Protein AF-A0A815JN25-F1 (afdb_monomer_lite)

Secondary structure (DSSP, 8-state):
-------PPP----HHHHHHHHHH--TTTT--TTT--------------TTS--EEEETTEEEEGGGEEEE-SSEEEEE-TTTS-EEEEESS--SSGGGS---

Sequence (103 aa):
MNLYSRLVRTIDIDLRYIEQVREKMPFIQYRRRDLCTLMSPTTIIVPIDDKNEEKIVWGQLEIRRNQIFLRSRLRLAFVNKKTGYVVVSPFHCVEQFSQLNRE

pLDDT: mean 80.92, std 12.27, range [41.38, 95.94]

Structure (mmCIF, N/CA/C/O backbone):
data_AF-A0A815JN25-F1
#
_entry.id   AF-A0A815JN25-F1
#
loop_
_atom_site.group_PDB
_atom_site.id
_atom_site.type_symbol
_atom_site.label_atom_id
_atom_site.label_alt_id
_atom_site.label_comp_id
_atom_site.label_asym_id
_atom_site.label_entity_id
_atom_site.label_seq_id
_atom_site.pdbx_PDB_ins_code
_atom_site.Cartn_x
_atom_site.Cartn_y
_atom_site.Cartn_z
_atom_site.occupancy
_atom_site.B_iso_or_equiv
_atom_site.auth_seq_id
_atom_site.auth_comp_id
_atom_site.auth_asym_id
_atom_site.auth_atom_id
_atom_site.pdbx_PDB_model_num
ATOM 1 N N . MET A 1 1 ? -14.397 -26.705 -47.841 1.00 41.38 1 MET A N 1
ATOM 2 C CA . MET A 1 1 ? -13.392 -26.885 -46.771 1.00 41.38 1 MET A CA 1
ATOM 3 C C . MET A 1 1 ? -12.420 -25.719 -46.840 1.00 41.38 1 MET A C 1
ATOM 5 O O . MET A 1 1 ? -11.914 -25.508 -47.927 1.00 41.38 1 MET A O 1
ATOM 9 N N . ASN A 1 2 ? -12.276 -24.983 -45.725 1.00 52.75 2 ASN A N 1
ATOM 10 C CA . ASN A 1 2 ? -11.217 -24.049 -45.273 1.00 52.75 2 ASN A CA 1
ATOM 11 C C . ASN A 1 2 ? -10.398 -23.278 -46.338 1.00 52.75 2 ASN A C 1
ATOM 13 O O . ASN A 1 2 ? -9.884 -23.852 -47.281 1.00 52.75 2 ASN A O 1
ATOM 17 N N . LEU A 1 3 ? -10.145 -21.975 -46.187 1.00 48.47 3 LEU A N 1
ATOM 18 C CA . LEU A 1 3 ? -9.070 -21.489 -45.311 1.00 48.47 3 LEU A CA 1
ATOM 19 C C . LEU A 1 3 ? -9.171 -19.958 -45.135 1.00 48.47 3 LEU A C 1
ATOM 21 O O . LEU A 1 3 ? -8.665 -19.195 -45.951 1.00 48.47 3 LEU A O 1
ATOM 25 N N . TYR A 1 4 ? -9.770 -19.496 -44.037 1.00 55.88 4 TYR A N 1
ATOM 26 C CA . TYR A 1 4 ? -9.491 -18.158 -43.504 1.00 55.88 4 TYR A CA 1
ATOM 27 C C . TYR A 1 4 ? -8.333 -18.282 -42.512 1.00 55.88 4 TYR A C 1
ATOM 29 O O . TYR A 1 4 ? -8.535 -18.372 -41.302 1.00 55.88 4 TYR A O 1
ATOM 37 N N . SER A 1 5 ? -7.099 -18.335 -43.012 1.00 61.31 5 SER A N 1
ATOM 38 C CA . SER A 1 5 ? -5.920 -18.218 -42.153 1.00 61.31 5 SER A CA 1
ATOM 39 C C . SER A 1 5 ? -5.748 -16.749 -41.766 1.00 61.31 5 SER A C 1
ATOM 41 O O . SER A 1 5 ? -5.253 -15.943 -42.556 1.00 61.31 5 SER A O 1
ATOM 43 N N . ARG A 1 6 ? -6.182 -16.374 -40.557 1.00 64.75 6 ARG A N 1
ATOM 44 C CA . ARG A 1 6 ? -5.792 -15.096 -39.942 1.00 64.75 6 ARG A CA 1
ATOM 45 C C . ARG A 1 6 ? -4.263 -15.008 -39.955 1.00 64.75 6 ARG A C 1
ATOM 47 O O . ARG A 1 6 ? -3.599 -15.887 -39.416 1.00 64.75 6 ARG A O 1
ATOM 54 N N . LEU A 1 7 ? -3.718 -13.951 -40.556 1.00 72.12 7 LEU A N 1
ATOM 55 C CA . LEU A 1 7 ? -2.299 -13.606 -40.460 1.00 72.12 7 LEU A CA 1
ATOM 56 C C . LEU A 1 7 ? -1.965 -13.322 -38.991 1.00 72.12 7 LEU A C 1
ATOM 58 O O . LEU A 1 7 ? -2.272 -12.249 -38.475 1.00 72.12 7 LEU A O 1
ATOM 62 N N . VAL A 1 8 ? -1.366 -14.296 -38.310 1.00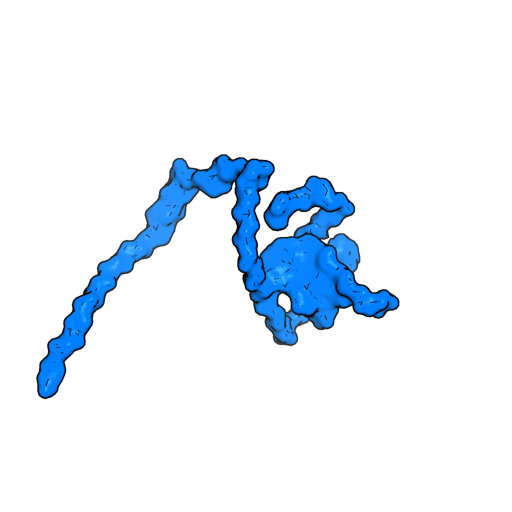 77.62 8 VAL A N 1
ATOM 63 C CA . VAL A 1 8 ? -0.802 -14.110 -36.972 1.00 77.62 8 VAL A CA 1
ATOM 64 C C . VAL A 1 8 ? 0.610 -13.566 -37.144 1.00 77.62 8 VAL A C 1
ATOM 66 O O . VAL A 1 8 ? 1.436 -14.177 -37.816 1.00 77.62 8 VAL A O 1
ATOM 69 N N . ARG A 1 9 ? 0.880 -12.397 -36.560 1.00 81.75 9 ARG A N 1
ATOM 70 C CA . ARG A 1 9 ? 2.232 -11.842 -36.452 1.00 81.75 9 ARG A CA 1
ATOM 71 C C . ARG A 1 9 ? 2.729 -12.071 -35.035 1.00 81.75 9 ARG A C 1
ATOM 73 O O . ARG A 1 9 ? 2.046 -11.700 -34.083 1.00 81.75 9 ARG A O 1
ATOM 80 N N . THR A 1 10 ? 3.899 -12.675 -34.913 1.00 85.75 10 THR A N 1
ATOM 81 C CA . THR A 1 10 ? 4.594 -12.884 -33.643 1.00 85.75 10 THR A CA 1
ATOM 82 C C . THR A 1 10 ? 5.716 -11.862 -33.508 1.00 85.75 10 THR A C 1
ATOM 84 O O . THR A 1 10 ? 6.337 -11.476 -34.498 1.00 85.75 10 THR A O 1
ATOM 87 N N . ILE A 1 11 ? 5.944 -11.395 -32.285 1.00 90.00 11 ILE A N 1
ATOM 88 C CA . ILE A 1 11 ? 7.063 -10.525 -31.923 1.00 90.00 11 ILE A CA 1
ATOM 89 C C . ILE A 1 11 ? 7.738 -11.169 -30.723 1.00 90.00 11 ILE A C 1
ATOM 91 O O . ILE A 1 11 ? 7.060 -11.503 -29.750 1.00 90.00 11 ILE A O 1
ATOM 95 N N . ASP A 1 12 ? 9.058 -11.291 -30.790 1.00 90.25 12 ASP A N 1
ATOM 96 C CA . ASP A 1 12 ? 9.863 -11.753 -29.670 1.00 90.25 12 ASP A CA 1
ATOM 97 C C . ASP A 1 12 ? 10.218 -10.565 -28.776 1.00 90.25 12 ASP A C 1
ATOM 99 O O . ASP A 1 12 ? 10.821 -9.582 -29.212 1.00 90.25 12 ASP A O 1
ATOM 103 N N . ILE A 1 13 ? 9.799 -10.640 -27.515 1.00 92.12 13 ILE A N 1
ATOM 104 C CA . ILE A 1 13 ? 10.083 -9.620 -26.506 1.00 92.12 13 ILE A CA 1
ATOM 105 C C . ILE A 1 13 ? 11.284 -10.089 -25.689 1.00 92.12 13 ILE A C 1
ATOM 107 O O . ILE A 1 13 ? 11.198 -11.090 -24.978 1.00 92.12 13 ILE A O 1
ATOM 111 N N . ASP A 1 14 ? 12.384 -9.339 -25.746 1.00 95.12 14 ASP A N 1
ATOM 112 C CA . ASP A 1 14 ? 13.554 -9.587 -24.904 1.00 95.12 14 ASP A CA 1
ATOM 113 C C . ASP A 1 14 ? 13.464 -8.799 -23.588 1.00 95.12 14 ASP A C 1
ATOM 115 O O . ASP A 1 14 ? 13.614 -7.575 -23.545 1.00 95.12 14 ASP A O 1
ATOM 119 N N . LEU A 1 15 ? 13.239 -9.518 -22.487 1.00 95.31 15 LEU A N 1
ATOM 120 C CA . LEU A 1 15 ? 13.180 -8.931 -21.148 1.00 95.31 15 LEU A CA 1
ATOM 121 C C . LEU A 1 15 ? 14.551 -8.441 -20.659 1.00 95.31 15 LEU A C 1
ATOM 123 O O . LEU A 1 15 ? 14.604 -7.461 -19.916 1.00 95.31 15 LEU A O 1
ATOM 127 N N . ARG A 1 16 ? 15.654 -9.051 -21.114 1.00 95.75 16 ARG A N 1
ATOM 128 C CA . ARG A 1 16 ? 17.015 -8.643 -20.723 1.00 95.75 16 ARG A CA 1
ATOM 129 C C . ARG A 1 16 ? 17.365 -7.287 -21.311 1.00 95.75 16 ARG A C 1
ATOM 131 O O . ARG A 1 16 ? 17.973 -6.457 -20.641 1.00 95.75 16 ARG A O 1
ATOM 138 N N . TYR A 1 17 ? 16.941 -7.029 -22.546 1.00 94.75 17 TYR A N 1
ATOM 139 C CA . TYR A 1 17 ? 17.096 -5.712 -23.155 1.00 94.75 17 TYR A CA 1
ATOM 140 C C . TYR A 1 17 ? 16.358 -4.628 -22.354 1.00 94.75 17 TYR A C 1
ATOM 142 O O . TYR A 1 17 ? 16.910 -3.559 -22.095 1.00 94.75 17 TYR A O 1
ATOM 150 N N . ILE A 1 18 ? 15.136 -4.914 -21.891 1.00 92.50 18 ILE A N 1
ATOM 151 C CA . ILE A 1 18 ? 14.363 -3.985 -21.051 1.00 92.50 18 ILE A CA 1
ATOM 152 C C . ILE A 1 18 ? 15.095 -3.689 -19.735 1.00 92.50 18 ILE A C 1
ATOM 154 O O . ILE A 1 18 ? 15.129 -2.533 -19.308 1.00 92.50 18 ILE A O 1
ATOM 158 N N . GLU A 1 19 ? 15.685 -4.698 -19.094 1.00 93.31 19 GLU A N 1
ATOM 159 C CA . GLU A 1 19 ? 16.501 -4.521 -17.885 1.00 93.31 19 GLU A CA 1
ATOM 160 C C . GLU A 1 19 ? 17.707 -3.613 -18.151 1.00 93.31 19 GLU A C 1
ATOM 162 O O . GLU A 1 19 ? 17.864 -2.601 -17.469 1.00 93.31 19 GLU A O 1
ATOM 167 N N . GLN A 1 20 ? 18.475 -3.880 -19.211 1.00 95.94 20 GLN A N 1
ATOM 168 C CA . GLN A 1 20 ? 19.625 -3.052 -19.596 1.00 95.94 20 GLN A CA 1
ATOM 169 C C . GLN A 1 20 ? 19.241 -1.591 -19.866 1.00 95.94 20 GLN A C 1
ATOM 171 O O . GLN A 1 20 ? 19.972 -0.671 -19.494 1.00 95.94 20 GLN A O 1
ATOM 176 N N . VAL A 1 21 ? 18.098 -1.355 -20.519 1.00 94.62 21 VAL A N 1
ATOM 177 C CA . VAL A 1 21 ? 17.587 0.003 -20.754 1.00 94.62 21 VAL A CA 1
ATOM 178 C C . VAL A 1 21 ? 17.230 0.679 -19.431 1.00 94.62 21 VAL A C 1
ATOM 180 O O . VAL A 1 21 ? 17.593 1.835 -19.228 1.00 94.62 21 VAL A O 1
ATOM 183 N N . ARG A 1 22 ? 16.560 -0.027 -18.510 1.00 92.94 22 ARG A N 1
ATOM 184 C CA . ARG A 1 22 ? 16.186 0.515 -17.191 1.00 92.94 22 ARG A CA 1
ATOM 185 C C . ARG A 1 22 ? 17.397 0.844 -16.323 1.00 92.94 22 ARG A C 1
ATOM 187 O O . ARG A 1 22 ? 17.339 1.819 -15.581 1.00 92.94 22 ARG A O 1
ATOM 194 N N . GLU A 1 23 ? 18.470 0.066 -16.425 1.00 92.94 23 GLU A N 1
ATOM 195 C CA . GLU A 1 23 ? 19.731 0.333 -15.727 1.00 92.94 23 GLU A CA 1
ATOM 196 C C . GLU A 1 23 ? 20.455 1.554 -16.299 1.00 92.94 23 GLU A C 1
ATOM 198 O O . GLU A 1 23 ? 20.875 2.432 -15.549 1.00 92.94 23 GLU A O 1
ATOM 203 N N . LYS A 1 24 ? 20.568 1.645 -17.630 1.00 95.12 24 LYS A N 1
ATOM 204 C CA . LYS A 1 24 ? 21.245 2.768 -18.300 1.00 95.12 24 LYS A CA 1
ATOM 205 C C . LYS A 1 24 ? 20.454 4.072 -18.218 1.00 95.12 24 LYS A C 1
ATOM 207 O O . LYS A 1 24 ? 21.044 5.148 -18.240 1.00 95.12 24 LYS A O 1
ATOM 212 N N . MET A 1 25 ? 19.127 3.987 -18.158 1.00 92.69 25 MET A N 1
ATOM 213 C CA . MET A 1 25 ? 18.216 5.131 -18.142 1.00 92.69 25 MET A CA 1
ATOM 214 C C . MET A 1 25 ? 17.178 4.978 -17.018 1.00 92.69 25 MET A C 1
ATOM 216 O O . MET A 1 25 ? 16.004 4.695 -17.287 1.00 92.69 25 MET A O 1
ATOM 220 N N . PRO A 1 26 ? 17.560 5.200 -15.745 1.00 89.69 26 PRO A N 1
ATOM 221 C CA . PRO A 1 26 ? 16.681 4.991 -14.596 1.00 89.69 26 PRO A CA 1
ATOM 222 C C . PRO A 1 26 ? 15.700 6.161 -14.395 1.00 89.69 26 PRO A C 1
ATOM 224 O O . PRO A 1 26 ? 15.606 6.754 -13.323 1.00 89.69 26 PRO A O 1
ATOM 227 N N . PHE A 1 27 ? 14.909 6.488 -15.421 1.00 86.19 27 PHE A N 1
ATOM 228 C CA . PHE A 1 27 ? 13.975 7.622 -15.422 1.00 86.19 27 PHE A CA 1
ATOM 229 C C . PHE A 1 27 ? 13.008 7.624 -14.225 1.00 86.19 27 PHE A C 1
ATOM 231 O O . PHE A 1 27 ? 12.675 8.675 -13.683 1.00 86.19 27 PHE A O 1
ATOM 238 N N . ILE A 1 28 ? 12.591 6.439 -13.764 1.00 82.94 28 ILE A N 1
ATOM 239 C CA . ILE A 1 28 ? 11.711 6.283 -12.595 1.00 82.94 28 ILE A CA 1
ATOM 240 C C . ILE A 1 28 ? 12.360 6.842 -11.320 1.00 82.94 28 ILE A C 1
ATOM 242 O O . ILE A 1 28 ? 11.656 7.397 -10.475 1.00 82.94 28 ILE A O 1
ATOM 246 N N . GLN A 1 29 ? 13.680 6.705 -11.175 1.00 83.50 29 GLN A N 1
ATOM 247 C CA . GLN A 1 29 ? 14.420 7.200 -10.012 1.00 83.50 29 GLN A CA 1
ATOM 248 C C . GLN A 1 29 ? 14.558 8.728 -10.041 1.00 83.50 29 GLN A C 1
ATOM 250 O O . GLN A 1 29 ? 14.510 9.360 -8.992 1.00 83.50 29 GLN A O 1
ATOM 255 N N . TYR A 1 30 ? 14.638 9.331 -11.232 1.00 86.38 30 TYR A N 1
ATOM 256 C CA . TYR A 1 30 ? 14.710 10.789 -11.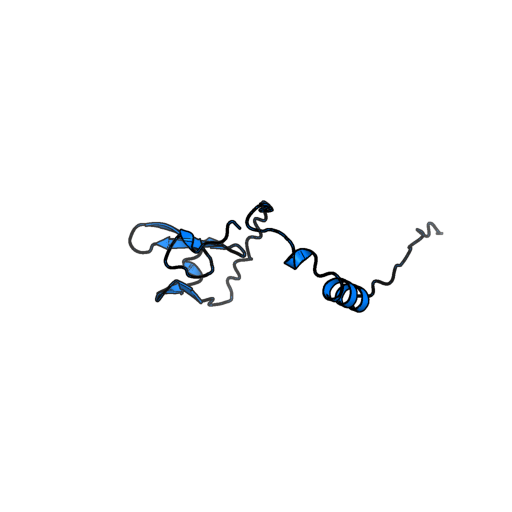406 1.00 86.38 30 TYR A CA 1
ATOM 257 C C . TYR A 1 30 ? 13.359 11.505 -11.289 1.00 86.38 30 TYR A C 1
ATOM 259 O O . TYR A 1 30 ? 13.284 12.733 -11.372 1.00 86.38 30 TYR A O 1
ATOM 267 N N . ARG A 1 31 ? 12.267 10.764 -11.086 1.00 82.06 31 ARG A N 1
ATOM 268 C CA . ARG A 1 31 ? 10.948 11.354 -10.897 1.00 82.06 31 ARG A CA 1
ATOM 269 C C . ARG A 1 31 ? 10.884 12.116 -9.573 1.00 82.06 31 ARG A C 1
ATOM 271 O O . ARG A 1 31 ? 10.975 11.524 -8.500 1.00 82.06 31 ARG A O 1
ATOM 278 N N . ARG A 1 32 ? 10.587 13.413 -9.651 1.00 83.75 32 ARG A N 1
ATOM 279 C CA . ARG A 1 32 ? 10.269 14.265 -8.496 1.00 83.75 32 ARG A CA 1
ATOM 280 C C . ARG A 1 32 ? 8.935 13.878 -7.858 1.00 83.75 32 ARG A C 1
ATOM 282 O O . ARG A 1 32 ? 7.880 14.409 -8.211 1.00 83.75 32 ARG A O 1
ATOM 289 N N . ARG A 1 33 ? 8.973 12.913 -6.936 1.00 77.44 33 ARG A N 1
ATOM 290 C CA . ARG A 1 33 ? 7.793 12.434 -6.188 1.00 77.44 33 ARG A CA 1
ATOM 291 C C . ARG A 1 33 ? 7.206 13.500 -5.263 1.00 77.44 33 ARG A C 1
ATOM 293 O O . ARG A 1 33 ? 6.024 13.451 -4.943 1.00 77.44 33 ARG A O 1
ATOM 300 N N . ASP A 1 34 ? 8.021 14.476 -4.880 1.00 79.12 34 ASP A N 1
ATOM 301 C CA . ASP A 1 34 ? 7.609 15.665 -4.144 1.00 79.12 34 ASP A CA 1
ATOM 302 C C . ASP A 1 34 ? 6.714 16.595 -4.979 1.00 79.12 34 ASP A C 1
ATOM 304 O O . ASP A 1 34 ? 5.865 17.273 -4.410 1.00 79.12 34 ASP A O 1
ATOM 308 N N . LEU A 1 35 ? 6.853 16.613 -6.310 1.00 79.31 35 LEU A N 1
ATOM 309 C CA . LEU A 1 35 ? 6.060 17.482 -7.191 1.00 79.31 35 LEU A CA 1
ATOM 310 C C . LEU A 1 35 ? 4.936 16.760 -7.934 1.00 79.31 35 LEU A C 1
ATOM 312 O O . LEU A 1 35 ? 3.870 17.335 -8.134 1.00 79.31 35 LEU A O 1
ATOM 316 N N . CYS A 1 36 ? 5.166 15.524 -8.378 1.00 70.50 36 CYS A N 1
ATOM 317 C CA . CYS A 1 36 ? 4.253 14.824 -9.278 1.00 70.50 36 CYS A CA 1
ATOM 318 C C . CYS A 1 36 ? 3.816 13.477 -8.703 1.00 70.50 36 CYS A C 1
ATOM 320 O O . CYS A 1 36 ? 4.375 12.428 -9.051 1.00 70.50 36 CYS A O 1
ATOM 322 N N . THR A 1 37 ? 2.764 13.504 -7.887 1.00 69.31 37 THR A N 1
ATOM 323 C CA . THR A 1 37 ? 2.071 12.299 -7.426 1.00 69.31 37 THR A CA 1
ATOM 324 C C . THR A 1 37 ? 1.168 11.777 -8.543 1.00 69.31 37 THR A C 1
ATOM 326 O O . THR A 1 37 ? 0.187 12.419 -8.912 1.00 69.31 37 THR A O 1
ATOM 329 N N . LEU A 1 38 ? 1.479 10.603 -9.100 1.00 69.00 38 LEU A N 1
ATOM 330 C CA . LEU A 1 38 ? 0.492 9.861 -9.889 1.00 69.00 38 LEU A CA 1
ATOM 331 C C . LEU A 1 38 ? -0.472 9.204 -8.912 1.00 69.00 38 LEU A C 1
ATOM 333 O O . LEU A 1 38 ? -0.241 8.089 -8.448 1.00 69.00 38 LEU A O 1
ATOM 337 N N . MET A 1 39 ? -1.562 9.899 -8.611 1.00 63.59 39 MET A N 1
ATOM 338 C CA . MET A 1 39 ? -2.708 9.274 -7.971 1.00 63.59 39 MET A CA 1
ATOM 339 C C . MET A 1 39 ? -3.417 8.423 -9.018 1.00 63.59 39 MET A C 1
ATOM 341 O O . MET A 1 39 ? -4.374 8.853 -9.653 1.00 63.59 39 MET A O 1
ATOM 345 N N . SER A 1 40 ? -2.914 7.215 -9.249 1.00 60.97 40 SER A N 1
ATOM 346 C CA . SER A 1 40 ? -3.727 6.221 -9.930 1.00 60.97 40 SER A CA 1
ATOM 347 C C . SER A 1 40 ? -4.790 5.764 -8.928 1.00 60.97 40 SER A C 1
ATOM 349 O O . SER A 1 40 ? -4.414 5.397 -7.807 1.00 60.97 40 SER A O 1
ATOM 351 N N . PRO A 1 41 ? -6.093 5.764 -9.270 1.00 56.59 41 PRO A N 1
ATOM 352 C CA . PRO A 1 41 ? -7.138 5.114 -8.483 1.00 56.59 41 PRO A CA 1
ATOM 353 C C . PRO A 1 41 ? -6.969 3.600 -8.622 1.00 56.59 41 PRO A C 1
ATOM 355 O O . PRO A 1 41 ? -7.812 2.872 -9.132 1.00 56.59 41 PRO A O 1
ATOM 358 N N . THR A 1 42 ? -5.805 3.117 -8.219 1.00 54.22 42 THR A N 1
ATOM 359 C CA . THR A 1 42 ? -5.474 1.717 -8.210 1.00 54.22 42 THR A CA 1
ATOM 360 C C . THR A 1 42 ? -5.957 1.195 -6.875 1.00 54.22 42 THR A C 1
ATOM 362 O O . THR A 1 42 ? -5.191 0.958 -5.942 1.00 54.22 42 THR A O 1
ATOM 365 N N . THR A 1 43 ? -7.267 0.993 -6.802 1.00 54.56 43 THR A N 1
ATOM 366 C CA . THR A 1 43 ? -7.905 0.015 -5.928 1.00 54.56 43 THR A CA 1
ATOM 367 C C . THR A 1 43 ? -7.430 -1.379 -6.368 1.00 54.56 43 THR A C 1
ATOM 369 O O . THR A 1 43 ? -8.226 -2.234 -6.736 1.00 54.56 43 THR A O 1
ATOM 372 N N . ILE A 1 44 ? -6.113 -1.644 -6.373 1.00 57.31 44 ILE A N 1
ATOM 373 C CA . ILE A 1 44 ? -5.636 -3.023 -6.257 1.00 57.31 44 ILE A CA 1
ATOM 374 C C . ILE A 1 44 ? -5.986 -3.383 -4.825 1.00 57.31 44 ILE A C 1
ATOM 376 O O . ILE A 1 44 ? -5.207 -3.163 -3.896 1.00 57.31 44 ILE A O 1
ATOM 380 N N . ILE A 1 45 ? -7.227 -3.833 -4.659 1.00 66.44 45 ILE A N 1
ATOM 381 C CA . ILE A 1 45 ? -7.636 -4.591 -3.498 1.00 66.44 45 ILE A CA 1
ATOM 382 C C . ILE A 1 45 ? -6.770 -5.833 -3.582 1.00 66.44 45 ILE A C 1
ATOM 384 O O . ILE A 1 45 ? -6.931 -6.649 -4.489 1.00 66.44 45 ILE A O 1
ATOM 388 N N . VAL A 1 46 ? -5.766 -5.904 -2.716 1.00 68.69 46 VAL A N 1
ATOM 389 C CA . VAL A 1 46 ? -4.932 -7.096 -2.638 1.00 68.69 46 VAL A CA 1
ATOM 390 C C . VAL A 1 46 ? -5.865 -8.204 -2.164 1.00 68.69 46 VAL A C 1
ATOM 392 O O . VAL A 1 46 ? -6.485 -8.020 -1.110 1.00 68.69 46 VAL A O 1
ATOM 395 N N . PRO A 1 47 ? -6.038 -9.288 -2.943 1.00 66.06 47 PRO A N 1
ATOM 396 C CA . PRO A 1 47 ? -6.997 -10.313 -2.604 1.00 66.06 47 PRO A CA 1
ATOM 397 C C . PRO A 1 47 ? -6.727 -10.851 -1.204 1.00 66.06 47 PRO A C 1
ATOM 399 O O . PRO A 1 47 ? -5.629 -11.269 -0.840 1.00 66.06 47 PRO A O 1
ATOM 402 N N . ILE A 1 48 ? -7.806 -10.760 -0.451 1.00 67.12 48 ILE A N 1
ATOM 403 C CA . ILE A 1 48 ? -8.089 -11.305 0.853 1.00 67.12 48 ILE A CA 1
ATOM 404 C C . ILE A 1 48 ? -7.954 -12.827 0.974 1.00 67.12 48 ILE A C 1
ATOM 406 O O . ILE A 1 48 ? -8.999 -13.417 1.194 1.00 67.12 48 ILE A O 1
ATOM 410 N N . ASP A 1 49 ? -6.815 -13.499 0.744 1.00 67.81 49 ASP A N 1
ATOM 411 C CA . ASP A 1 49 ? -6.819 -14.982 0.783 1.00 67.81 49 ASP A CA 1
ATOM 412 C C . ASP A 1 49 ? -7.266 -15.493 2.167 1.00 67.81 49 ASP A C 1
ATOM 414 O O . ASP A 1 49 ? -6.642 -15.210 3.191 1.00 67.81 49 ASP A O 1
ATOM 418 N N . ASP A 1 50 ? -8.384 -16.217 2.192 1.00 63.81 50 ASP A N 1
ATOM 419 C CA . ASP A 1 50 ? -9.026 -16.709 3.412 1.00 63.81 50 ASP A CA 1
ATOM 420 C C . ASP A 1 50 ? -8.343 -17.965 3.970 1.00 63.81 50 ASP A C 1
ATOM 422 O O . ASP A 1 50 ? -8.626 -18.369 5.097 1.00 63.81 50 ASP A O 1
ATOM 426 N N . LYS A 1 51 ? -7.432 -18.588 3.208 1.00 63.31 51 LYS A N 1
ATOM 427 C CA . LYS A 1 51 ? -6.725 -19.807 3.633 1.00 63.31 51 LYS A CA 1
ATOM 428 C C . LYS A 1 51 ? -5.460 -19.543 4.444 1.00 63.31 51 LYS A C 1
ATOM 430 O O . LYS A 1 51 ? -4.970 -20.461 5.097 1.00 63.31 51 LYS A O 1
ATOM 435 N N . ASN A 1 52 ? -4.932 -18.321 4.411 1.00 62.06 52 ASN A N 1
ATOM 436 C CA . ASN A 1 52 ? -3.703 -17.968 5.111 1.00 62.06 52 ASN A CA 1
ATOM 437 C C . ASN A 1 52 ? -4.004 -17.233 6.421 1.00 62.06 52 ASN A C 1
ATOM 439 O O . ASN A 1 52 ? -4.719 -16.230 6.442 1.00 62.06 52 ASN A O 1
ATOM 443 N N . GLU A 1 53 ? -3.383 -17.683 7.516 1.00 69.75 53 GLU A N 1
ATOM 444 C CA . GLU A 1 53 ? -3.312 -16.945 8.784 1.00 69.75 53 GLU A CA 1
ATOM 445 C C . GLU A 1 53 ? -2.365 -15.741 8.658 1.00 69.75 53 GLU A C 1
ATOM 447 O O . GLU A 1 53 ? -1.357 -15.629 9.355 1.00 69.75 53 GLU A O 1
ATOM 452 N N . GLU A 1 54 ? -2.654 -14.832 7.730 1.00 77.06 54 GLU A N 1
ATOM 453 C CA . GLU A 1 54 ? -1.843 -13.637 7.563 1.00 77.06 54 GLU A CA 1
ATOM 454 C C . GLU A 1 54 ? -1.937 -12.769 8.828 1.00 77.06 54 GLU A C 1
ATOM 456 O O . GLU A 1 54 ? -3.024 -12.416 9.308 1.00 77.06 54 GLU A O 1
ATOM 461 N N . LYS A 1 55 ? -0.767 -12.433 9.372 1.00 81.94 55 LYS A N 1
ATOM 462 C CA . LYS A 1 55 ? -0.602 -11.519 10.499 1.00 81.94 55 LYS A CA 1
ATOM 463 C C . LYS A 1 55 ? 0.146 -10.293 10.010 1.00 81.94 55 LYS A C 1
ATOM 465 O O . LYS A 1 55 ? 1.238 -10.411 9.459 1.00 81.94 55 LYS A O 1
ATOM 470 N N . ILE A 1 56 ? -0.444 -9.121 10.215 1.00 84.12 56 ILE A N 1
ATOM 471 C CA . ILE A 1 56 ? 0.186 -7.845 9.883 1.00 84.12 56 ILE A CA 1
ATOM 472 C C . ILE A 1 56 ? 0.589 -7.159 11.178 1.00 84.12 56 ILE A C 1
ATOM 474 O O . ILE A 1 56 ? -0.234 -6.958 12.070 1.00 84.12 56 ILE A O 1
ATOM 478 N N . VAL A 1 57 ? 1.866 -6.801 11.273 1.00 84.38 57 VAL A N 1
ATOM 479 C CA . VAL A 1 57 ? 2.389 -6.029 12.397 1.00 84.38 57 VAL A CA 1
ATOM 480 C C . VAL A 1 57 ? 2.039 -4.560 12.183 1.00 84.38 57 VAL A C 1
ATOM 482 O O . VAL A 1 57 ? 2.404 -3.959 11.174 1.00 84.38 57 VAL A O 1
ATOM 485 N N . TRP A 1 58 ? 1.328 -3.985 13.144 1.00 86.06 58 TRP A N 1
ATOM 486 C CA . TRP A 1 58 ? 0.955 -2.580 13.192 1.00 86.06 58 TRP A CA 1
ATOM 487 C C . TRP A 1 58 ? 1.496 -1.967 14.483 1.00 86.06 58 TRP A C 1
ATOM 489 O O . TRP A 1 58 ? 0.946 -2.163 15.571 1.00 86.06 58 TRP A O 1
AT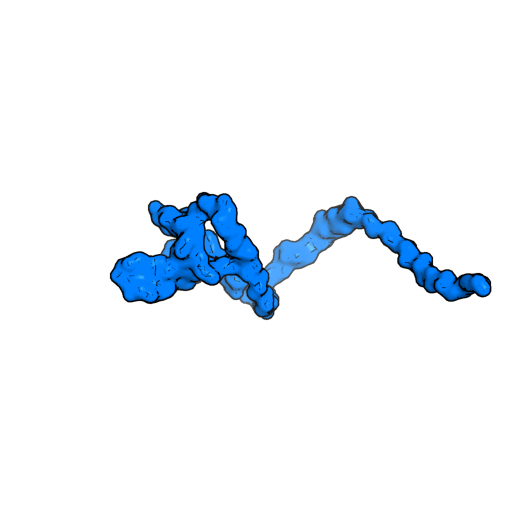OM 499 N N . GLY A 1 59 ? 2.634 -1.279 14.376 1.00 83.69 59 GLY A N 1
ATOM 500 C CA . GLY A 1 59 ? 3.418 -0.862 15.535 1.00 83.69 59 GLY A CA 1
ATOM 501 C C . GLY A 1 59 ? 3.883 -2.078 16.331 1.00 83.69 59 GLY A C 1
ATOM 502 O O . GLY A 1 59 ? 4.680 -2.874 15.848 1.00 83.69 59 GLY A O 1
ATOM 503 N N . GLN A 1 60 ? 3.356 -2.227 17.543 1.00 85.81 60 GLN A N 1
ATOM 504 C CA . GLN A 1 60 ? 3.636 -3.361 18.433 1.00 85.81 60 GLN A CA 1
ATOM 505 C C . GLN A 1 60 ? 2.499 -4.395 18.465 1.00 85.81 60 GLN A C 1
ATOM 507 O O . GLN A 1 60 ? 2.561 -5.361 19.222 1.00 85.81 60 GLN A O 1
ATOM 512 N N . LEU A 1 61 ? 1.432 -4.182 17.690 1.00 87.44 61 LEU A N 1
ATOM 513 C CA . LEU A 1 61 ? 0.253 -5.042 17.680 1.00 87.44 61 LEU A CA 1
ATOM 514 C C . LEU A 1 61 ? 0.255 -5.953 16.456 1.00 87.44 61 LEU A C 1
ATOM 516 O O . LEU A 1 61 ? 0.565 -5.525 15.348 1.00 87.44 61 LEU A O 1
ATOM 520 N N . GLU A 1 62 ? -0.177 -7.195 16.643 1.00 89.19 62 GLU A N 1
ATOM 521 C CA . GLU A 1 62 ? -0.492 -8.092 15.534 1.00 89.19 62 GLU A CA 1
ATOM 522 C C . GLU A 1 62 ? -1.974 -7.974 15.176 1.00 89.19 62 GLU A C 1
ATOM 524 O O . GLU A 1 62 ? -2.856 -8.297 15.977 1.00 89.19 62 GLU A O 1
ATOM 529 N N . ILE A 1 63 ? -2.249 -7.532 13.952 1.00 88.88 63 ILE A N 1
ATOM 530 C CA . ILE A 1 63 ? -3.587 -7.528 13.369 1.00 88.88 63 ILE A CA 1
ATOM 531 C C . ILE A 1 63 ? -3.768 -8.840 12.621 1.00 88.88 63 ILE A C 1
ATOM 533 O O . ILE A 1 63 ? -3.016 -9.166 11.698 1.00 88.88 63 ILE A O 1
ATOM 537 N N . ARG A 1 64 ? -4.789 -9.595 13.018 1.00 88.19 64 ARG A N 1
ATOM 538 C CA . ARG A 1 64 ? -5.137 -10.851 12.358 1.00 88.19 64 ARG A CA 1
ATOM 539 C C . ARG A 1 64 ? -5.942 -10.582 11.096 1.00 88.19 64 ARG A C 1
ATOM 541 O O . ARG A 1 64 ? -6.768 -9.670 11.057 1.00 88.19 64 ARG A O 1
ATOM 548 N N . ARG A 1 65 ? -5.774 -11.449 10.099 1.00 84.75 65 ARG A N 1
ATOM 549 C CA . ARG A 1 65 ? -6.522 -11.460 8.834 1.00 84.75 65 ARG A CA 1
ATOM 550 C C . ARG A 1 65 ? -8.025 -11.193 8.981 1.00 84.75 65 ARG A C 1
ATOM 552 O O . ARG A 1 65 ? -8.566 -10.390 8.225 1.00 84.75 65 ARG A O 1
ATOM 559 N N . ASN A 1 66 ? -8.694 -11.821 9.949 1.00 86.06 66 ASN A N 1
ATOM 560 C CA . ASN A 1 66 ? -10.141 -11.691 10.164 1.00 86.06 66 ASN A CA 1
ATOM 561 C C . ASN A 1 66 ? -10.592 -10.292 10.622 1.00 86.06 66 ASN A C 1
ATOM 563 O O . ASN A 1 66 ? -11.779 -9.989 10.590 1.00 86.06 66 ASN A O 1
ATOM 567 N N . GLN A 1 67 ? -9.666 -9.442 11.061 1.00 88.00 67 GLN A N 1
ATOM 568 C CA . GLN A 1 67 ? -9.95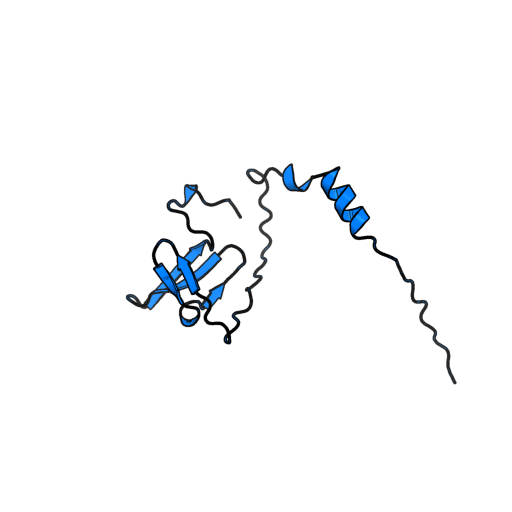7 -8.061 11.439 1.00 88.00 67 GLN A CA 1
ATOM 569 C C . GLN A 1 67 ? -9.862 -7.114 10.240 1.00 88.00 67 GLN A C 1
ATOM 571 O O . GLN A 1 67 ? -10.316 -5.978 10.335 1.00 88.00 67 GLN A O 1
ATOM 576 N N . ILE A 1 68 ? -9.280 -7.561 9.127 1.00 88.44 68 ILE A N 1
ATOM 577 C CA . ILE A 1 68 ? -8.940 -6.746 7.962 1.00 88.44 68 ILE A CA 1
ATOM 578 C C . ILE A 1 68 ? -10.016 -6.940 6.898 1.00 88.44 68 ILE A C 1
ATOM 580 O O . ILE A 1 68 ? -10.254 -8.058 6.442 1.00 88.44 68 ILE A O 1
ATOM 584 N N . PHE A 1 69 ? -10.642 -5.846 6.474 1.00 87.25 69 PHE A N 1
ATOM 585 C CA . PHE A 1 69 ? -11.710 -5.879 5.468 1.00 87.25 69 PHE A CA 1
ATOM 586 C C . PHE A 1 69 ? -11.346 -5.127 4.183 1.00 87.25 69 PHE A C 1
ATOM 588 O O . PHE A 1 69 ? -11.994 -5.318 3.159 1.00 87.25 69 PHE A O 1
ATOM 595 N N . LEU A 1 70 ? -10.299 -4.297 4.210 1.00 86.25 70 LEU A N 1
ATOM 596 C CA . LEU A 1 70 ? -9.764 -3.645 3.020 1.00 86.25 70 LEU A CA 1
ATOM 597 C C . LEU A 1 70 ? -8.240 -3.629 3.085 1.00 86.25 70 LEU A C 1
ATOM 599 O O . LEU A 1 70 ? -7.648 -3.244 4.094 1.00 86.25 70 LEU A O 1
ATOM 603 N N . ARG A 1 71 ? -7.599 -3.996 1.979 1.00 85.81 71 ARG A N 1
ATOM 604 C CA . ARG A 1 71 ? -6.148 -3.925 1.831 1.00 85.81 71 ARG A CA 1
ATOM 605 C C . ARG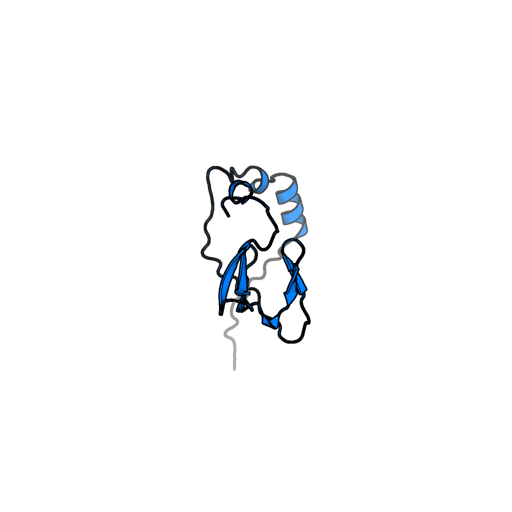 A 1 71 ? -5.793 -3.441 0.440 1.00 85.81 71 ARG A C 1
ATOM 607 O O . ARG A 1 71 ? -6.310 -3.942 -0.550 1.00 85.81 71 ARG A O 1
ATOM 614 N N . SER A 1 72 ? -4.866 -2.502 0.382 1.00 84.31 72 SER A N 1
ATOM 615 C CA . SER A 1 72 ? -4.189 -2.089 -0.843 1.00 84.31 72 SER A CA 1
ATOM 616 C C . SER A 1 72 ? -2.683 -2.278 -0.686 1.00 84.31 72 SER A C 1
ATOM 618 O O . SER A 1 72 ? -2.207 -2.691 0.372 1.00 84.31 72 SER A O 1
ATOM 620 N N . ARG A 1 73 ? -1.913 -1.931 -1.720 1.00 81.44 73 ARG A N 1
ATOM 621 C CA . ARG A 1 73 ? -0.446 -1.970 -1.652 1.00 81.44 73 ARG A CA 1
ATOM 622 C C . ARG A 1 73 ? 0.131 -1.071 -0.549 1.00 81.44 73 ARG A C 1
ATOM 624 O O . ARG A 1 73 ? 1.178 -1.392 -0.006 1.00 81.44 73 ARG A O 1
ATOM 631 N N . LEU A 1 74 ? -0.522 0.055 -0.252 1.00 85.00 74 LEU A N 1
ATOM 632 C CA . LEU A 1 74 ? 0.017 1.088 0.644 1.00 85.00 74 LEU A CA 1
ATOM 633 C C . LEU A 1 74 ? -0.813 1.300 1.912 1.00 85.00 74 LEU A C 1
ATOM 635 O O . LEU A 1 74 ? -0.352 1.970 2.830 1.00 85.00 74 LEU A O 1
ATOM 639 N N . ARG A 1 75 ? -2.040 0.773 1.969 1.00 88.06 75 ARG A N 1
ATOM 640 C CA . ARG A 1 75 ? -3.023 1.077 3.020 1.00 88.06 75 ARG A CA 1
ATOM 641 C C . ARG A 1 75 ? -3.750 -0.177 3.470 1.00 88.06 75 ARG A C 1
ATOM 643 O O . ARG A 1 75 ? -4.009 -1.072 2.664 1.00 88.06 75 ARG A O 1
ATOM 650 N N . LEU A 1 76 ? -4.144 -0.173 4.731 1.00 89.44 76 LEU A N 1
ATOM 651 C CA . LEU A 1 76 ? -4.878 -1.216 5.417 1.00 89.44 76 LEU A CA 1
ATOM 652 C C . LEU A 1 76 ? -6.091 -0.604 6.119 1.00 89.44 76 LEU A C 1
ATOM 654 O O . LEU A 1 76 ? -5.970 0.456 6.733 1.00 89.44 76 LEU A O 1
ATOM 658 N N . ALA A 1 77 ? -7.239 -1.276 6.067 1.00 90.50 77 ALA A N 1
ATOM 659 C CA . ALA A 1 77 ? -8.366 -0.965 6.934 1.00 90.50 77 ALA A CA 1
ATOM 660 C C . ALA A 1 77 ? -8.826 -2.201 7.709 1.00 90.50 77 ALA A C 1
ATOM 662 O O . ALA A 1 77 ? -9.001 -3.286 7.143 1.00 90.50 77 ALA A O 1
ATOM 663 N N . PHE A 1 78 ? -9.019 -2.021 9.012 1.00 91.31 78 PHE A N 1
ATOM 664 C CA . PHE A 1 78 ? -9.363 -3.096 9.933 1.00 91.31 78 PHE A CA 1
ATOM 665 C C . PHE A 1 78 ? -10.302 -2.629 11.047 1.00 91.31 78 PHE A C 1
ATOM 667 O O . PHE A 1 78 ? -10.399 -1.440 11.356 1.00 91.31 78 PHE A O 1
ATOM 674 N N . VAL A 1 79 ? -11.031 -3.574 11.635 1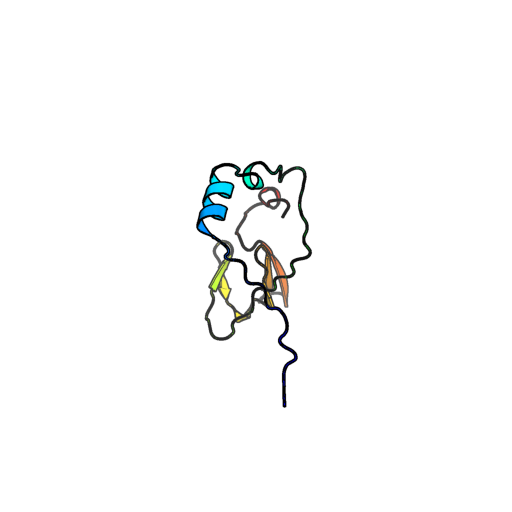.00 91.06 79 VAL A N 1
ATOM 675 C CA . VAL A 1 79 ? -12.032 -3.311 12.674 1.00 91.06 79 VAL A CA 1
ATOM 676 C C . VAL A 1 79 ? -11.360 -3.154 14.036 1.00 91.06 79 VAL A C 1
ATOM 678 O O . VAL A 1 79 ? -10.574 -4.003 14.468 1.00 91.06 79 VAL A O 1
ATOM 681 N N . ASN A 1 80 ? -11.717 -2.093 14.758 1.00 90.00 80 ASN A N 1
ATOM 682 C CA . ASN A 1 80 ? -11.344 -1.920 16.152 1.00 90.00 80 ASN A CA 1
ATOM 683 C C . ASN A 1 80 ? -12.258 -2.765 17.047 1.00 90.00 80 ASN A C 1
ATOM 685 O O . ASN A 1 80 ? -13.436 -2.457 17.239 1.00 90.00 80 ASN A O 1
ATOM 689 N N . LYS A 1 81 ? -11.685 -3.806 17.660 1.00 81.88 81 LYS A N 1
ATOM 690 C CA . LYS A 1 81 ? -12.405 -4.742 18.536 1.00 81.88 81 LYS A CA 1
ATOM 691 C C . LYS A 1 81 ? -13.090 -4.064 19.733 1.00 81.88 81 LYS A C 1
ATOM 693 O O . LYS A 1 81 ? -14.068 -4.600 20.237 1.00 81.88 81 LYS A O 1
ATOM 698 N N . LYS A 1 82 ? -12.573 -2.927 20.216 1.00 83.75 82 LYS A N 1
ATOM 699 C CA . LYS A 1 82 ? -13.094 -2.264 21.423 1.00 83.75 82 LYS A CA 1
ATOM 700 C C . LYS A 1 82 ? -14.261 -1.322 21.148 1.00 83.75 82 LYS A C 1
ATOM 702 O O . LYS A 1 82 ? -15.099 -1.153 22.022 1.00 83.75 82 LYS A O 1
ATOM 707 N N . THR A 1 83 ? -14.292 -0.678 19.984 1.00 83.00 83 THR A N 1
ATOM 708 C CA . THR A 1 83 ? -15.208 0.448 19.734 1.00 83.00 83 THR A CA 1
ATOM 709 C C . THR A 1 83 ? -16.190 0.211 18.595 1.00 83.00 83 THR A C 1
ATOM 711 O O . THR A 1 83 ? -17.118 0.994 18.438 1.00 83.00 83 THR A O 1
ATOM 714 N N . GLY A 1 84 ? -15.989 -0.828 17.777 1.00 82.50 84 GLY A N 1
ATOM 715 C CA . GLY A 1 84 ? -16.789 -1.061 16.570 1.00 82.50 84 GLY A CA 1
ATOM 716 C C . GLY A 1 84 ? -16.469 -0.104 15.414 1.00 82.50 84 GLY A C 1
ATOM 717 O O . GLY A 1 84 ? -16.953 -0.312 14.306 1.00 82.50 84 GLY A O 1
ATOM 718 N N . TYR A 1 85 ? -15.620 0.906 15.634 1.00 91.62 85 TYR A N 1
ATOM 719 C CA . TYR A 1 85 ? -15.108 1.768 14.570 1.00 91.62 85 TYR A CA 1
ATOM 720 C C . TYR A 1 85 ? -14.062 1.047 13.718 1.00 91.62 85 TYR A C 1
ATOM 722 O O . TYR A 1 85 ? -13.446 0.062 14.131 1.00 91.62 85 TYR A O 1
ATOM 730 N N . VAL A 1 86 ? -13.821 1.582 12.526 1.00 91.81 86 VAL A N 1
ATOM 731 C CA . VAL A 1 86 ? -12.771 1.109 11.624 1.00 91.81 86 VAL A CA 1
ATOM 732 C C . VAL A 1 86 ? -11.544 2.005 11.718 1.00 91.81 86 VAL A C 1
ATOM 734 O O . VAL A 1 86 ? -11.655 3.218 11.885 1.00 91.81 86 VAL A O 1
ATOM 737 N N . VAL A 1 87 ? -10.367 1.402 11.602 1.00 91.69 87 VAL A N 1
ATOM 738 C CA . VAL A 1 87 ? -9.090 2.109 11.525 1.00 91.69 87 VAL A CA 1
ATOM 739 C C . VAL A 1 87 ? -8.577 1.989 10.102 1.00 91.69 87 VAL A C 1
ATOM 741 O O . VAL A 1 87 ? -8.505 0.883 9.570 1.00 91.69 87 VAL A O 1
ATOM 744 N N . VAL A 1 88 ? -8.210 3.120 9.500 1.00 90.94 88 VAL A N 1
ATOM 745 C CA . VAL A 1 88 ? -7.492 3.173 8.224 1.00 90.94 88 VAL A CA 1
ATOM 746 C C . VAL A 1 88 ? -6.070 3.617 8.515 1.00 90.94 88 VAL A C 1
ATOM 748 O O . VAL A 1 88 ? -5.852 4.641 9.157 1.00 90.94 88 VAL A O 1
ATOM 751 N N . SER A 1 89 ? -5.103 2.833 8.060 1.00 90.75 89 SER A N 1
ATOM 752 C CA . SER A 1 89 ? -3.693 3.060 8.344 1.00 90.75 89 SER A CA 1
ATOM 753 C C . SER A 1 89 ? -2.831 2.752 7.121 1.00 90.75 89 SER A C 1
ATOM 755 O O . SER A 1 89 ? -3.230 1.934 6.288 1.00 90.75 89 SER A O 1
ATOM 757 N N . PRO A 1 90 ? -1.660 3.386 6.959 1.00 89.88 90 PRO A N 1
ATOM 758 C CA . PRO A 1 90 ? -0.641 2.890 6.039 1.00 89.88 90 PRO A CA 1
ATOM 759 C C . PRO A 1 90 ? -0.284 1.423 6.333 1.00 89.88 90 PRO A C 1
ATOM 761 O O . PRO A 1 90 ? -0.324 0.965 7.472 1.00 89.88 90 PRO A O 1
ATOM 764 N N . PHE A 1 91 ? 0.085 0.681 5.290 1.00 84.44 91 PHE A N 1
ATOM 765 C CA . PHE A 1 91 ? 0.583 -0.689 5.431 1.00 84.44 91 PHE A CA 1
ATOM 766 C C . PHE A 1 91 ? 1.963 -0.717 6.110 1.00 84.44 91 PHE A C 1
ATOM 768 O O . PHE A 1 91 ? 2.273 -1.643 6.851 1.00 84.44 91 PHE A O 1
ATOM 775 N N . HIS A 1 92 ? 2.777 0.320 5.889 1.00 82.88 92 HIS A N 1
ATOM 776 C CA . HIS A 1 92 ? 4.023 0.535 6.620 1.00 82.88 92 HIS A CA 1
ATOM 777 C C . HIS A 1 92 ? 3.767 1.347 7.888 1.00 82.88 92 HIS A C 1
ATOM 779 O O . HIS A 1 92 ? 3.123 2.395 7.841 1.00 82.88 92 HIS A O 1
ATOM 785 N N . CYS A 1 93 ? 4.297 0.877 9.016 1.00 81.88 93 CYS A N 1
ATOM 786 C CA . CYS A 1 93 ? 4.160 1.575 10.284 1.00 81.88 93 CYS A CA 1
ATOM 787 C C . CYS A 1 93 ? 4.992 2.864 10.279 1.00 81.88 93 CYS A C 1
ATOM 789 O O . CYS A 1 93 ? 6.200 2.826 10.055 1.00 81.88 93 CYS A O 1
ATOM 791 N N . VAL A 1 94 ? 4.334 3.986 10.559 1.00 87.75 94 VAL A N 1
ATOM 792 C CA . VAL A 1 94 ? 4.953 5.294 10.793 1.00 87.75 94 VAL A CA 1
ATOM 793 C C . VAL A 1 94 ? 4.375 5.884 12.073 1.00 87.75 94 VAL A C 1
ATOM 795 O O . VAL A 1 94 ? 3.215 5.635 12.402 1.00 87.75 94 VAL A O 1
ATOM 798 N N . GLU A 1 95 ? 5.177 6.654 12.801 1.00 87.31 95 GLU A N 1
ATOM 799 C CA . GLU A 1 95 ? 4.751 7.271 14.061 1.00 87.31 95 GLU A CA 1
ATOM 800 C C . GLU A 1 95 ? 3.985 8.570 13.816 1.00 87.31 95 GLU A C 1
ATOM 802 O O . GLU A 1 95 ? 3.031 8.887 14.526 1.00 87.31 95 GLU A O 1
ATOM 807 N N . GLN A 1 96 ? 4.398 9.324 12.796 1.00 90.50 96 GLN A N 1
ATOM 808 C CA . GLN A 1 96 ? 3.835 10.629 12.483 1.00 90.50 96 GLN A CA 1
ATOM 809 C C . GLN A 1 96 ? 3.282 10.662 11.065 1.00 90.50 96 GLN A C 1
ATOM 811 O O . GLN A 1 96 ? 3.870 10.127 10.127 1.00 90.50 96 GLN A O 1
ATOM 816 N N . PHE A 1 97 ? 2.174 11.379 10.886 1.00 89.31 97 PHE A N 1
ATOM 817 C CA . PHE A 1 97 ? 1.572 11.581 9.568 1.00 89.31 97 PHE A CA 1
ATOM 818 C C . PHE A 1 97 ? 2.537 12.255 8.576 1.00 89.31 97 PHE A C 1
ATOM 820 O O . PHE A 1 97 ? 2.524 11.944 7.392 1.00 89.31 97 PHE A O 1
ATOM 827 N N . SER A 1 98 ? 3.422 13.129 9.065 1.00 91.44 98 SER A N 1
ATOM 828 C CA . SER A 1 98 ? 4.467 13.807 8.281 1.00 91.44 98 SER A CA 1
ATOM 829 C C . SER A 1 98 ? 5.491 12.857 7.648 1.00 91.44 98 SER A C 1
ATOM 831 O O . SER A 1 98 ? 6.159 13.242 6.693 1.00 91.44 98 SER A O 1
ATOM 833 N N . GLN A 1 99 ? 5.617 11.631 8.162 1.00 88.75 99 GLN A N 1
ATOM 834 C CA . GLN A 1 99 ? 6.520 10.607 7.632 1.00 88.75 99 GLN A CA 1
ATOM 835 C C . GLN A 1 99 ? 5.898 9.832 6.463 1.00 88.75 99 GLN A C 1
ATOM 837 O O . GLN A 1 99 ? 6.573 9.015 5.836 1.00 88.75 99 GLN A O 1
ATOM 842 N N . LEU A 1 100 ? 4.616 10.060 6.162 1.00 87.62 100 LEU A N 1
ATOM 843 C CA . LEU A 1 100 ? 3.973 9.469 4.999 1.00 87.62 100 LEU A CA 1
ATOM 844 C C . LEU A 1 100 ? 4.448 10.147 3.720 1.00 87.62 100 LEU A C 1
ATOM 846 O O . LEU A 1 100 ? 4.446 11.371 3.582 1.00 87.62 100 LEU A O 1
ATOM 850 N N . ASN A 1 101 ? 4.784 9.318 2.738 1.00 81.94 101 ASN A N 1
ATOM 851 C CA . ASN A 1 101 ? 4.949 9.784 1.372 1.00 81.94 101 ASN A CA 1
ATOM 852 C C . ASN A 1 101 ? 3.585 10.220 0.813 1.00 81.94 101 ASN A C 1
ATOM 854 O O . ASN A 1 101 ? 2.546 9.720 1.233 1.00 81.94 101 ASN A O 1
ATOM 858 N N . ARG A 1 102 ? 3.578 11.118 -0.178 1.00 74.44 102 ARG A N 1
ATOM 859 C CA . ARG A 1 102 ? 2.341 11.629 -0.805 1.00 74.44 102 ARG A CA 1
ATOM 860 C C . ARG A 1 102 ? 1.524 10.580 -1.588 1.00 74.44 102 ARG A C 1
ATOM 862 O O . ARG A 1 102 ? 0.494 10.935 -2.151 1.00 74.44 102 ARG A O 1
ATOM 869 N N . GLU A 1 103 ? 1.990 9.334 -1.674 1.00 68.00 103 GLU A N 1
ATOM 870 C CA . GLU A 1 103 ? 1.382 8.232 -2.446 1.00 68.00 103 GLU A CA 1
ATOM 871 C C . GLU A 1 103 ? 0.364 7.421 -1.618 1.00 68.00 103 GLU A C 1
ATOM 873 O O . GLU A 1 103 ? 0.658 7.081 -0.453 1.00 68.00 103 GLU A O 1
#

Foldseek 3Di:
DDDPDDPDDDDDDDPVVVVVCCVVCVVVVVDPLVVDDPPDVPQPQPDLPPPDQDWQDAPPDTDTSVQWDTDDPFKTWGADPPPRDIDIDTSDHDPDPVPDRPD

Radius of gyration: 21.9 Å; chains: 1; bounding box: 38×44×68 Å

Organism: NCBI:txid392033